Protein AF-A0AAQ4DMV2-F1 (afdb_monomer)

pLDDT: mean 79.05, std 12.15, range [42.16, 93.12]

Organism: Amblyomma americanum (NCBI:txid6943)

Mean predicted aligned error: 11.49 Å

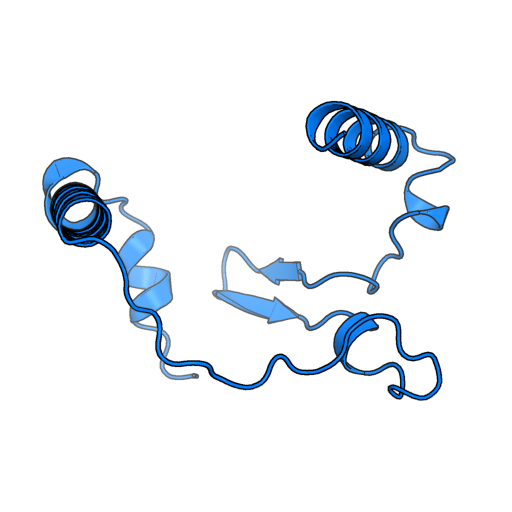Foldseek 3Di:
DVVVVVVVVVVQCVDPVNNCVVDPPQQQWDADLVQRDIDHGCVVVPPCPPVPDDPDDDDDDPDDVVNVVVVVVVVVCCVPVVDDPCPVVNVPRPPD

Sequence (96 aa):
MVLTTVVLHNYLRRRRGTRQLYTPPESLDVEDILTGDIRRGTWRHSDCQAGAVQPLKKRGSNCSQEARRIREDFKDYFYKEGQLSWQWRLVSYPGS

Structure (mmCIF, N/CA/C/O backbone):
data_AF-A0AAQ4DMV2-F1
#
_entry.id   AF-A0AAQ4DMV2-F1
#
loop_
_atom_site.group_PDB
_atom_site.id
_atom_site.type_symbol
_atom_site.label_atom_id
_atom_site.label_alt_id
_atom_site.label_comp_id
_atom_site.label_asym_id
_atom_site.label_entity_id
_atom_site.label_seq_id
_atom_site.pdbx_PDB_ins_code
_atom_site.Cartn_x
_atom_site.Cartn_y
_atom_site.Cartn_z
_atom_site.occupancy
_atom_site.B_iso_or_equiv
_atom_site.auth_seq_id
_atom_site.auth_comp_id
_atom_site.auth_asym_id
_atom_site.auth_atom_id
_atom_site.pdbx_PDB_model_num
ATOM 1 N N . MET A 1 1 ? 14.881 11.249 2.201 1.00 59.03 1 MET A N 1
ATOM 2 C CA . MET A 1 1 ? 15.216 10.237 1.172 1.00 59.03 1 MET A CA 1
ATOM 3 C C . MET A 1 1 ? 14.041 9.355 0.733 1.00 59.03 1 MET A C 1
ATOM 5 O O . MET A 1 1 ? 14.099 8.843 -0.371 1.00 59.03 1 MET A O 1
ATOM 9 N N . VAL A 1 2 ? 12.956 9.211 1.511 1.00 82.88 2 VAL A N 1
ATOM 10 C CA . VAL A 1 2 ? 11.803 8.359 1.131 1.00 82.88 2 VAL A CA 1
ATOM 11 C C . VAL A 1 2 ? 11.118 8.820 -0.164 1.00 82.88 2 VAL A C 1
ATOM 13 O O . VAL A 1 2 ? 10.911 8.012 -1.062 1.00 82.88 2 VAL A O 1
ATOM 16 N N . LEU A 1 3 ? 10.824 10.119 -0.297 1.00 90.19 3 LEU A N 1
ATOM 17 C CA . LEU A 1 3 ? 10.130 10.657 -1.475 1.00 90.19 3 LEU A CA 1
ATOM 18 C C . LEU A 1 3 ? 10.919 10.436 -2.770 1.00 90.19 3 LEU A C 1
ATOM 20 O O . LEU A 1 3 ? 10.350 10.000 -3.763 1.00 90.19 3 LEU A O 1
ATOM 24 N N . THR A 1 4 ? 12.234 10.663 -2.749 1.00 88.94 4 THR A N 1
ATOM 25 C CA . THR A 1 4 ? 13.112 10.435 -3.905 1.00 88.94 4 THR A CA 1
ATOM 26 C C . THR A 1 4 ? 13.078 8.976 -4.357 1.00 88.94 4 THR A C 1
ATOM 28 O O . THR A 1 4 ? 12.931 8.705 -5.548 1.00 88.94 4 THR A O 1
ATOM 31 N N . THR A 1 5 ? 13.141 8.033 -3.413 1.00 88.38 5 THR A N 1
ATOM 32 C CA . THR A 1 5 ? 13.048 6.597 -3.708 1.00 88.38 5 THR A CA 1
ATOM 33 C C . THR A 1 5 ? 11.686 6.225 -4.292 1.00 88.38 5 THR A C 1
ATOM 35 O O . THR A 1 5 ? 11.627 5.473 -5.263 1.00 88.38 5 THR A O 1
ATOM 38 N N . VAL A 1 6 ? 10.594 6.785 -3.760 1.00 89.19 6 VAL A N 1
ATOM 39 C CA . VAL A 1 6 ? 9.235 6.565 -4.286 1.00 89.19 6 VAL A CA 1
ATOM 40 C C . VAL A 1 6 ? 9.103 7.108 -5.710 1.00 89.19 6 VAL A C 1
ATOM 42 O O . VAL A 1 6 ? 8.588 6.418 -6.590 1.00 89.19 6 VAL A O 1
ATOM 45 N N . VAL A 1 7 ? 9.609 8.316 -5.968 1.00 93.12 7 VAL A N 1
ATOM 46 C CA . VAL A 1 7 ? 9.596 8.925 -7.306 1.00 93.12 7 VAL A CA 1
ATOM 47 C C . VAL A 1 7 ? 10.378 8.067 -8.300 1.00 93.12 7 VAL A C 1
ATOM 49 O O . VAL A 1 7 ? 9.868 7.772 -9.382 1.00 93.12 7 VAL A O 1
ATOM 52 N N . LEU A 1 8 ? 11.576 7.610 -7.929 1.00 92.00 8 LEU A N 1
ATOM 53 C CA . LEU A 1 8 ? 12.399 6.745 -8.774 1.00 92.00 8 LEU A CA 1
ATOM 54 C C . LEU A 1 8 ? 11.712 5.402 -9.062 1.00 92.00 8 LEU A C 1
ATOM 56 O O . LEU A 1 8 ? 11.659 4.973 -10.214 1.00 92.00 8 LEU A O 1
ATOM 60 N N . HIS A 1 9 ? 11.138 4.765 -8.041 1.00 89.25 9 HIS A N 1
ATOM 61 C CA . HIS A 1 9 ? 10.385 3.518 -8.185 1.00 89.25 9 HIS A CA 1
ATOM 62 C C . HIS A 1 9 ? 9.224 3.673 -9.178 1.00 89.25 9 HIS A C 1
ATOM 64 O O . HIS A 1 9 ? 9.073 2.877 -10.110 1.00 89.25 9 HIS A O 1
ATOM 70 N N . ASN A 1 10 ? 8.437 4.740 -9.023 1.00 91.06 10 ASN A N 1
ATOM 71 C C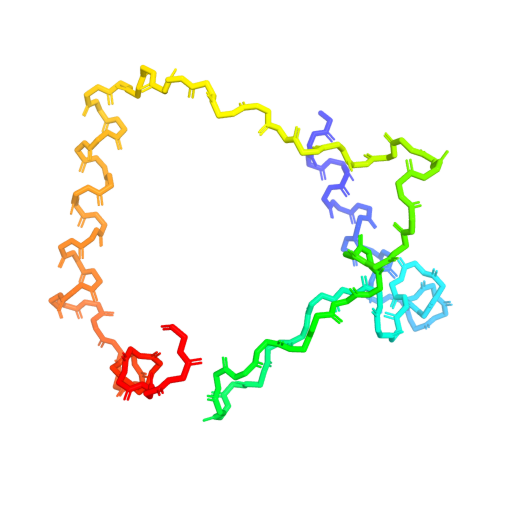A . ASN A 1 10 ? 7.310 5.041 -9.903 1.00 91.06 10 ASN A CA 1
ATOM 72 C C . ASN A 1 10 ? 7.771 5.301 -11.342 1.00 91.06 10 ASN A C 1
ATOM 74 O O . ASN A 1 10 ? 7.156 4.816 -12.295 1.00 91.06 10 ASN A O 1
ATOM 78 N N . TYR A 1 11 ? 8.875 6.031 -11.507 1.00 92.44 11 TYR A N 1
ATOM 79 C CA . TYR A 1 11 ? 9.473 6.300 -12.810 1.00 92.44 11 TYR A CA 1
ATOM 80 C C . TYR A 1 11 ? 9.901 5.010 -13.526 1.00 92.44 11 TYR A C 1
ATOM 82 O O . TYR A 1 11 ? 9.518 4.789 -14.680 1.00 92.44 11 TYR A O 1
ATOM 90 N N . LEU A 1 12 ? 10.627 4.126 -12.832 1.00 91.62 12 LEU A N 1
ATOM 91 C CA . LEU A 1 12 ? 11.130 2.863 -13.385 1.00 91.62 12 LEU A CA 1
ATOM 92 C C . LEU A 1 12 ? 10.003 1.898 -13.767 1.00 91.62 12 LE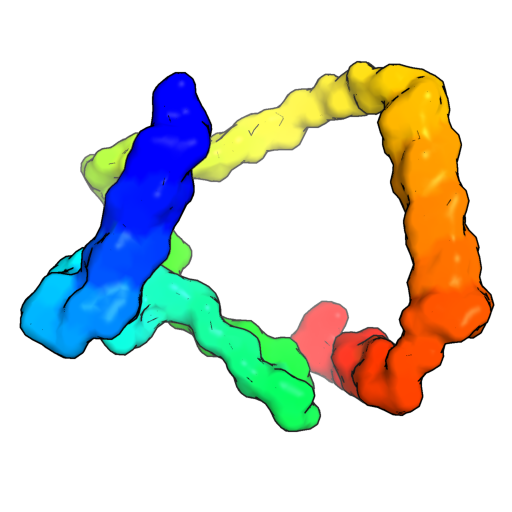U A C 1
ATOM 94 O O . LEU A 1 12 ? 10.105 1.218 -14.791 1.00 91.62 12 LEU A O 1
ATOM 98 N N . ARG A 1 13 ? 8.905 1.877 -13.003 1.00 88.75 13 ARG A N 1
ATOM 99 C CA . ARG A 1 13 ? 7.729 1.042 -13.300 1.00 88.75 13 ARG A CA 1
ATOM 100 C C . ARG A 1 13 ? 6.859 1.576 -14.436 1.00 88.75 13 ARG A C 1
ATOM 102 O O . ARG A 1 13 ? 6.179 0.788 -15.091 1.00 88.75 13 ARG A O 1
ATOM 109 N N . ARG A 1 14 ? 6.859 2.887 -14.694 1.00 89.44 14 ARG A N 1
ATOM 110 C CA . ARG A 1 14 ? 6.017 3.504 -15.737 1.00 89.44 14 ARG A CA 1
ATOM 111 C C . ARG A 1 14 ? 6.589 3.339 -17.148 1.00 89.44 14 ARG A C 1
ATOM 113 O O . ARG A 1 14 ? 5.836 3.271 -18.119 1.00 89.44 14 ARG A O 1
ATOM 120 N N . ARG A 1 15 ? 7.913 3.293 -17.286 1.00 89.12 15 ARG A N 1
ATOM 121 C CA . ARG A 1 15 ? 8.609 3.217 -18.580 1.00 89.12 15 ARG A CA 1
ATOM 122 C C . ARG A 1 15 ? 8.611 1.782 -19.121 1.00 89.12 15 ARG A C 1
ATOM 124 O O . ARG A 1 15 ? 9.127 0.882 -18.472 1.00 89.12 15 ARG A O 1
ATOM 131 N N . ARG A 1 16 ? 8.098 1.565 -20.343 1.00 78.69 16 ARG A N 1
ATOM 132 C CA . ARG A 1 16 ? 7.996 0.222 -20.963 1.00 78.69 16 ARG A CA 1
ATOM 133 C C . ARG A 1 16 ? 9.333 -0.533 -21.022 1.00 78.69 16 ARG A C 1
ATOM 135 O O . ARG A 1 16 ? 9.347 -1.722 -20.737 1.00 78.69 16 ARG A O 1
ATOM 142 N N . GLY A 1 17 ? 10.433 0.162 -21.331 1.00 82.12 17 GLY A N 1
ATOM 143 C CA . GLY A 1 17 ? 11.765 -0.448 -21.444 1.00 82.12 17 GLY A CA 1
ATOM 144 C C . GLY A 1 17 ? 12.404 -0.841 -20.108 1.00 82.12 17 GLY A C 1
ATOM 145 O O . GLY A 1 17 ? 13.087 -1.852 -20.036 1.00 82.12 17 GLY A O 1
ATOM 146 N N . THR A 1 18 ? 12.159 -0.087 -19.031 1.00 84.75 18 THR A N 1
ATOM 147 C CA . THR A 1 18 ? 12.744 -0.385 -17.709 1.00 84.75 18 THR A CA 1
ATOM 148 C C . THR A 1 18 ? 11.818 -1.201 -16.822 1.00 84.75 18 THR A C 1
ATOM 150 O O . THR A 1 18 ? 12.292 -1.830 -15.886 1.00 84.75 18 THR A O 1
ATOM 153 N N . ARG A 1 19 ? 10.509 -1.215 -17.096 1.00 85.81 19 ARG A N 1
ATOM 154 C CA . ARG A 1 19 ? 9.517 -1.906 -16.264 1.00 85.81 19 ARG A CA 1
ATOM 155 C C . ARG A 1 19 ? 9.806 -3.397 -16.152 1.00 85.81 19 ARG A C 1
ATOM 157 O O . ARG A 1 19 ? 9.792 -3.911 -15.045 1.00 85.81 19 ARG A O 1
ATOM 164 N N . GLN A 1 20 ? 10.060 -4.068 -17.275 1.00 85.62 20 GLN A N 1
ATOM 165 C CA . GLN A 1 20 ? 10.319 -5.512 -17.276 1.00 85.62 20 GLN A CA 1
ATOM 166 C C . GLN A 1 20 ? 11.653 -5.854 -16.603 1.00 85.62 20 GLN A C 1
ATOM 168 O O . GLN A 1 20 ? 11.765 -6.904 -15.991 1.00 85.62 20 GLN A O 1
ATOM 173 N N . LEU A 1 21 ? 12.639 -4.953 -16.669 1.00 86.69 21 LEU A N 1
ATOM 174 C CA . LEU A 1 21 ? 13.939 -5.142 -16.027 1.00 86.69 21 LEU A CA 1
ATOM 175 C C . LEU A 1 21 ? 13.888 -4.875 -14.515 1.00 86.69 21 LEU A C 1
ATOM 177 O O . LEU A 1 21 ? 14.466 -5.615 -13.731 1.00 86.69 21 LEU A O 1
ATOM 181 N N . TYR A 1 22 ? 13.202 -3.807 -14.107 1.00 88.88 22 TYR A N 1
ATOM 182 C CA . TYR A 1 22 ? 13.108 -3.377 -12.712 1.00 88.88 22 TYR A CA 1
ATOM 183 C C . TYR A 1 22 ? 12.067 -4.172 -11.916 1.00 88.88 22 TYR A C 1
ATOM 185 O O . TYR A 1 22 ? 12.203 -4.360 -10.710 1.00 88.88 22 TYR A O 1
ATOM 193 N N . THR A 1 23 ? 10.994 -4.611 -12.572 1.00 86.44 23 THR A N 1
ATOM 194 C CA . THR A 1 23 ? 9.945 -5.432 -11.965 1.00 86.44 23 THR A CA 1
ATOM 195 C C . THR A 1 23 ? 9.517 -6.546 -12.920 1.00 86.44 23 THR A C 1
ATOM 197 O O . THR A 1 23 ? 8.482 -6.423 -13.588 1.00 86.44 23 THR A O 1
ATOM 200 N N . PRO A 1 24 ? 10.312 -7.630 -12.963 1.00 85.38 24 PRO A N 1
ATOM 201 C CA . PRO A 1 24 ? 9.920 -8.975 -13.303 1.00 85.38 24 PRO A CA 1
ATOM 202 C C . PRO A 1 24 ? 8.425 -9.254 -13.434 1.00 85.38 24 PRO A C 1
ATOM 204 O O . PRO A 1 24 ? 7.767 -9.147 -12.393 1.00 85.38 24 PRO A O 1
ATOM 207 N N . PRO A 1 25 ? 7.838 -9.705 -14.557 1.00 77.88 25 PRO A N 1
ATOM 208 C CA . PRO A 1 25 ? 6.698 -10.607 -14.416 1.00 77.88 25 PRO A CA 1
ATOM 209 C C . PRO A 1 25 ? 7.128 -11.717 -13.443 1.00 77.88 25 PRO A C 1
ATOM 211 O O . PRO A 1 25 ? 8.248 -12.208 -13.553 1.00 77.88 25 PRO A O 1
ATOM 214 N N . GLU A 1 26 ? 6.305 -12.035 -12.447 1.00 83.88 26 GLU A N 1
ATOM 215 C CA . GLU A 1 26 ? 6.622 -12.958 -11.338 1.00 83.88 26 GLU A CA 1
ATOM 216 C C . GLU A 1 26 ? 7.496 -12.416 -10.199 1.00 83.88 26 GLU A C 1
ATOM 218 O O . GLU A 1 26 ? 7.582 -13.080 -9.173 1.00 83.88 26 GLU A O 1
ATOM 223 N N . SER A 1 27 ? 8.131 -11.238 -10.289 1.00 83.56 27 SER A N 1
ATOM 224 C CA . SER A 1 27 ? 9.017 -10.797 -9.192 1.00 83.56 27 SER A CA 1
ATOM 225 C C . SER A 1 27 ? 8.274 -10.343 -7.939 1.00 83.56 27 SER A C 1
ATOM 227 O O . SER A 1 27 ? 8.839 -10.386 -6.851 1.00 83.56 27 SER A O 1
ATOM 229 N N . LEU A 1 28 ? 7.035 -9.874 -8.087 1.00 86.44 28 LEU A N 1
ATOM 230 C CA . LEU A 1 28 ? 6.185 -9.372 -7.005 1.00 86.44 28 LEU A CA 1
ATOM 231 C C . LEU A 1 28 ? 4.942 -10.245 -6.844 1.00 86.44 28 LEU A C 1
ATOM 233 O O . LEU A 1 28 ? 4.559 -10.962 -7.767 1.00 86.44 28 LEU A O 1
ATOM 237 N N . ASP A 1 29 ? 4.305 -10.135 -5.680 1.00 87.00 29 ASP A N 1
ATOM 238 C CA . ASP A 1 29 ? 3.002 -10.748 -5.446 1.00 87.00 29 ASP A CA 1
ATOM 239 C C . ASP A 1 29 ? 1.953 -10.098 -6.365 1.00 87.00 29 ASP A C 1
ATOM 241 O O . ASP A 1 29 ? 1.931 -8.874 -6.538 1.00 87.00 29 ASP A O 1
ATOM 245 N N . VAL A 1 30 ? 1.099 -10.924 -6.968 1.00 86.56 30 VAL A N 1
ATOM 246 C CA . VAL A 1 30 ? -0.024 -10.485 -7.804 1.00 86.56 30 VAL A CA 1
ATOM 247 C C . VAL A 1 30 ? -1.299 -11.067 -7.218 1.00 86.56 30 VAL A C 1
ATOM 249 O O . VAL A 1 30 ? -1.405 -12.278 -7.059 1.00 86.56 30 VAL A O 1
ATOM 252 N N . GLU A 1 31 ? -2.245 -10.196 -6.896 1.00 84.88 31 GLU A N 1
ATOM 253 C CA . GLU A 1 31 ? -3.563 -10.569 -6.393 1.00 84.88 31 GLU A CA 1
ATOM 254 C C . GLU A 1 31 ? -4.548 -10.687 -7.558 1.00 84.88 31 GLU A C 1
ATOM 256 O O . GLU A 1 31 ? -4.643 -9.783 -8.397 1.00 84.88 31 GLU A O 1
ATOM 261 N N . ASP A 1 32 ? -5.273 -11.799 -7.609 1.00 82.12 32 ASP A N 1
ATOM 262 C CA . ASP A 1 32 ? -6.462 -11.920 -8.440 1.00 82.12 32 ASP A CA 1
ATOM 263 C C . ASP A 1 32 ? -7.634 -11.229 -7.729 1.00 82.12 32 ASP A C 1
ATOM 265 O O . ASP A 1 32 ? -8.103 -11.666 -6.684 1.00 82.12 32 ASP A O 1
ATOM 269 N N . ILE A 1 33 ? -8.116 -10.128 -8.305 1.00 77.44 33 ILE A N 1
ATOM 270 C CA . ILE A 1 33 ? -9.174 -9.291 -7.717 1.00 77.44 33 ILE A CA 1
ATOM 271 C C . ILE A 1 33 ? -10.525 -10.034 -7.670 1.00 77.44 33 ILE A C 1
ATOM 273 O O . ILE A 1 33 ? -11.419 -9.662 -6.908 1.00 77.44 33 ILE A O 1
ATOM 277 N N . LEU A 1 34 ? -10.710 -11.064 -8.501 1.00 77.50 34 LEU A N 1
ATOM 278 C CA . LEU A 1 34 ? -11.956 -11.821 -8.585 1.00 77.50 34 LEU A CA 1
ATOM 279 C C . LEU A 1 34 ? -11.973 -13.002 -7.617 1.00 77.50 34 LEU A C 1
ATOM 281 O O . LEU A 1 34 ? -13.012 -13.241 -6.998 1.00 77.50 34 LEU A O 1
ATOM 285 N N . THR A 1 35 ? -10.856 -13.723 -7.491 1.00 75.75 35 THR A N 1
ATOM 286 C CA . THR A 1 35 ? -10.762 -14.902 -6.610 1.00 75.75 35 THR A CA 1
ATOM 287 C C . THR A 1 35 ? -10.205 -14.581 -5.225 1.00 75.75 35 THR A C 1
ATOM 289 O O . THR A 1 35 ? -10.446 -15.333 -4.288 1.00 75.75 35 THR A O 1
ATOM 292 N N . GLY A 1 36 ? -9.502 -13.456 -5.071 1.00 74.25 36 GLY A N 1
ATOM 293 C CA . GLY A 1 36 ? -8.752 -13.116 -3.860 1.00 74.25 36 GLY A CA 1
ATOM 294 C C . GLY A 1 36 ? -7.449 -13.907 -3.711 1.00 74.25 36 GLY A C 1
ATOM 295 O O . GLY A 1 36 ? -6.757 -13.765 -2.702 1.00 74.25 36 GLY A O 1
ATOM 296 N N . ASP A 1 37 ? -7.089 -14.738 -4.696 1.00 82.06 37 ASP A N 1
ATOM 297 C CA . ASP A 1 37 ? -5.886 -15.556 -4.620 1.00 82.06 37 ASP A CA 1
ATOM 298 C C . ASP A 1 37 ? -4.633 -14.706 -4.834 1.00 82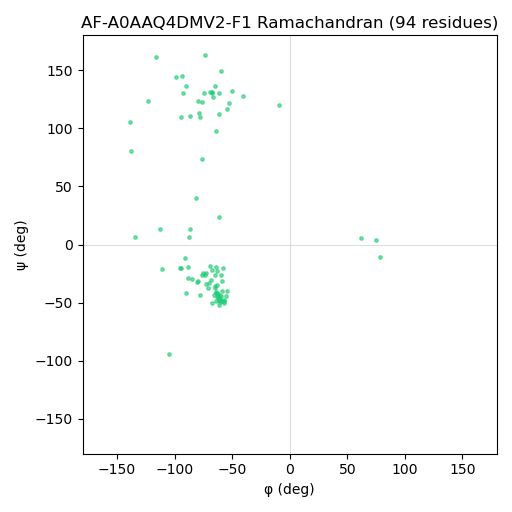.06 37 ASP A C 1
ATOM 300 O O . ASP A 1 37 ? -4.495 -13.961 -5.810 1.00 82.06 37 ASP A O 1
ATOM 304 N N . ILE A 1 38 ? -3.668 -14.864 -3.929 1.00 84.31 38 ILE A N 1
ATOM 305 C CA . ILE A 1 38 ? -2.369 -14.204 -4.033 1.00 84.31 38 ILE A CA 1
ATOM 306 C C . ILE A 1 38 ? -1.384 -15.150 -4.706 1.00 84.31 38 ILE A C 1
ATOM 308 O O . ILE A 1 38 ? -0.880 -16.107 -4.105 1.00 84.31 38 ILE A O 1
ATOM 312 N N . ARG A 1 39 ? -1.014 -14.822 -5.940 1.00 86.56 39 ARG A N 1
ATOM 313 C CA . ARG A 1 39 ? 0.103 -15.463 -6.621 1.00 86.56 39 ARG A CA 1
ATOM 314 C C . ARG A 1 39 ? 1.414 -14.892 -6.093 1.00 86.56 39 ARG A C 1
ATOM 316 O O . ARG A 1 39 ? 1.753 -13.733 -6.333 1.00 86.56 39 ARG A O 1
ATOM 323 N N . ARG A 1 40 ? 2.142 -15.720 -5.346 1.00 85.25 40 ARG A N 1
ATOM 324 C CA . ARG A 1 40 ? 3.394 -15.354 -4.673 1.00 85.25 40 ARG A CA 1
ATOM 325 C C . ARG A 1 40 ? 4.507 -15.064 -5.676 1.00 85.25 40 ARG A C 1
ATOM 327 O O . ARG A 1 40 ? 4.790 -15.893 -6.536 1.00 85.25 40 ARG A O 1
ATOM 334 N N . GLY A 1 41 ? 5.180 -13.932 -5.504 1.00 85.50 41 GLY A N 1
ATOM 335 C CA . GLY A 1 41 ? 6.328 -13.565 -6.322 1.00 85.50 41 GLY A CA 1
ATOM 336 C C . GLY A 1 41 ? 7.591 -14.365 -5.987 1.00 85.50 41 GLY A C 1
ATOM 337 O O . GLY A 1 41 ? 7.735 -14.961 -4.911 1.00 85.50 41 GLY A O 1
ATOM 338 N N . THR A 1 42 ? 8.557 -14.343 -6.902 1.00 84.12 42 THR A N 1
ATOM 339 C CA . THR A 1 42 ? 9.852 -15.022 -6.758 1.00 84.12 42 THR A CA 1
ATOM 340 C C . THR A 1 42 ? 10.681 -14.472 -5.604 1.00 84.12 42 THR A C 1
ATOM 342 O O . THR A 1 42 ? 11.460 -15.227 -5.031 1.00 84.12 42 THR A O 1
ATOM 345 N N . TRP A 1 43 ? 10.447 -13.228 -5.166 1.00 80.50 43 TRP A N 1
ATOM 346 C CA . TRP A 1 43 ? 11.107 -12.635 -3.993 1.00 80.50 43 TRP A CA 1
ATOM 347 C C . TRP A 1 43 ? 10.894 -13.425 -2.688 1.00 80.50 43 TRP A C 1
ATOM 349 O O . TRP A 1 43 ? 11.665 -13.266 -1.744 1.00 80.50 43 TRP A O 1
ATOM 359 N N . ARG A 1 44 ? 9.856 -14.274 -2.624 1.00 76.25 44 ARG A N 1
ATOM 360 C CA . ARG A 1 44 ? 9.575 -15.169 -1.487 1.00 76.25 44 ARG A CA 1
ATOM 361 C C . ARG A 1 44 ? 10.271 -16.527 -1.580 1.00 76.25 44 ARG A C 1
ATOM 363 O O . ARG A 1 44 ? 10.345 -17.221 -0.572 1.00 76.25 44 ARG A O 1
ATOM 370 N N . HIS A 1 45 ? 10.702 -16.914 -2.778 1.00 71.31 45 HIS A N 1
ATOM 371 C CA . HIS A 1 45 ? 11.232 -18.244 -3.093 1.00 71.31 45 HIS A CA 1
ATOM 372 C C . HIS A 1 45 ? 12.726 -18.226 -3.405 1.00 71.31 45 HIS A C 1
ATOM 374 O O . HIS A 1 45 ? 13.369 -19.265 -3.320 1.00 71.31 45 HIS A O 1
ATOM 380 N N . SER A 1 46 ? 13.284 -17.072 -3.782 1.00 60.16 46 SER A N 1
ATOM 381 C CA . SER A 1 46 ? 14.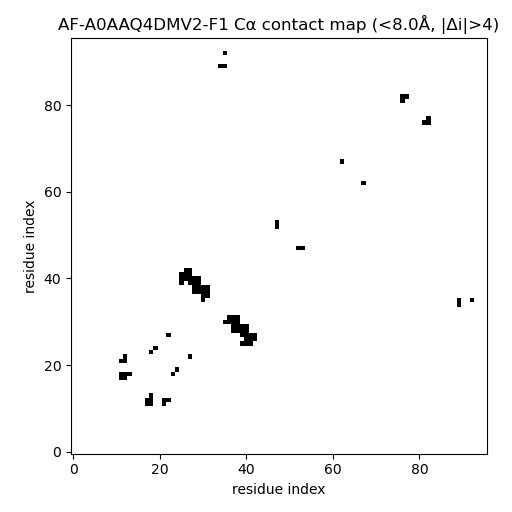723 -16.915 -3.939 1.00 60.16 46 SER A CA 1
ATOM 382 C C . SER A 1 46 ? 15.380 -17.176 -2.593 1.00 60.16 46 SER A C 1
ATOM 384 O O . SER A 1 46 ? 15.180 -16.397 -1.657 1.00 60.16 46 SER A O 1
ATOM 386 N N . ASP A 1 47 ? 16.128 -18.278 -2.517 1.00 55.25 47 ASP A N 1
ATOM 387 C CA . ASP A 1 47 ? 16.928 -18.648 -1.363 1.00 55.25 47 ASP A CA 1
ATOM 388 C C . ASP A 1 47 ? 17.609 -17.405 -0.798 1.00 55.25 47 ASP A C 1
ATOM 390 O O . ASP A 1 47 ? 18.286 -16.654 -1.507 1.00 55.25 47 ASP A O 1
ATOM 394 N N . CYS A 1 48 ? 17.425 -17.196 0.501 1.00 51.12 48 CYS A N 1
ATOM 395 C CA . CYS A 1 48 ? 17.974 -16.103 1.297 1.00 51.12 48 CYS A CA 1
ATOM 396 C C . CYS A 1 48 ? 19.520 -16.077 1.339 1.00 51.12 48 CYS A C 1
ATOM 398 O O . CYS A 1 48 ? 20.097 -15.520 2.270 1.00 51.12 48 CYS A O 1
ATOM 400 N N . GLN A 1 49 ? 20.207 -16.660 0.355 1.00 51.97 49 GLN A N 1
ATOM 401 C CA . GLN A 1 49 ? 21.659 -16.693 0.210 1.00 51.97 49 GLN A CA 1
ATOM 402 C C . GLN A 1 49 ? 22.258 -15.289 0.004 1.00 51.97 49 GLN A C 1
ATOM 404 O O . GLN A 1 49 ? 23.437 -15.092 0.268 1.00 51.97 49 GLN A O 1
ATOM 409 N N . ALA A 1 50 ? 21.453 -14.296 -0.404 1.00 54.53 50 ALA A N 1
ATOM 410 C CA . ALA A 1 50 ? 21.915 -12.928 -0.675 1.00 54.53 50 ALA A CA 1
ATOM 411 C C . ALA A 1 50 ? 21.404 -11.843 0.302 1.00 54.53 50 ALA A C 1
ATOM 413 O O . ALA A 1 50 ? 21.533 -10.658 0.011 1.00 54.53 50 ALA A O 1
ATOM 414 N N . GLY A 1 51 ? 20.821 -12.200 1.456 1.00 53.56 51 GLY A N 1
ATOM 415 C CA . GLY A 1 51 ? 20.644 -11.277 2.595 1.00 53.56 51 GLY A CA 1
ATOM 416 C C . GLY A 1 51 ? 19.784 -10.011 2.399 1.00 53.56 51 GLY A C 1
ATOM 417 O O . GLY A 1 51 ? 19.713 -9.202 3.320 1.00 53.56 51 GLY A O 1
ATOM 418 N N . ALA A 1 52 ? 19.120 -9.820 1.254 1.00 62.62 52 ALA A N 1
ATOM 419 C CA . ALA A 1 52 ? 18.423 -8.567 0.941 1.00 62.62 52 ALA A CA 1
ATOM 420 C C . ALA A 1 52 ? 17.164 -8.321 1.794 1.00 62.62 52 ALA A C 1
ATOM 422 O O . ALA A 1 52 ? 16.850 -7.175 2.114 1.00 62.62 52 ALA A O 1
ATOM 423 N N . VAL A 1 53 ? 16.444 -9.381 2.181 1.00 65.19 53 VAL A N 1
ATOM 424 C CA . VAL A 1 53 ? 15.254 -9.296 3.039 1.00 65.19 53 VAL A CA 1
ATOM 425 C C .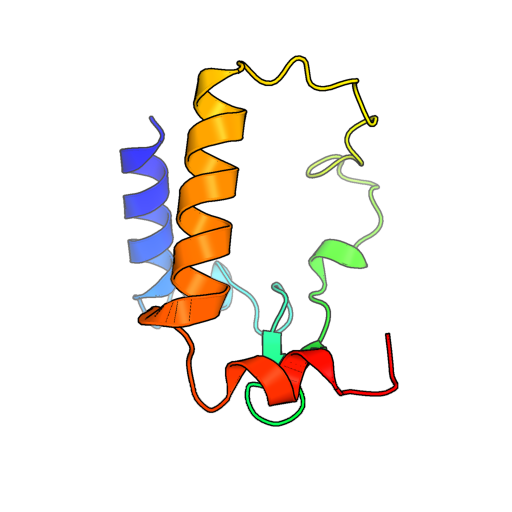 VAL A 1 53 ? 15.301 -10.437 4.048 1.00 65.19 53 VAL A C 1
ATOM 427 O O . VAL A 1 53 ? 15.083 -11.595 3.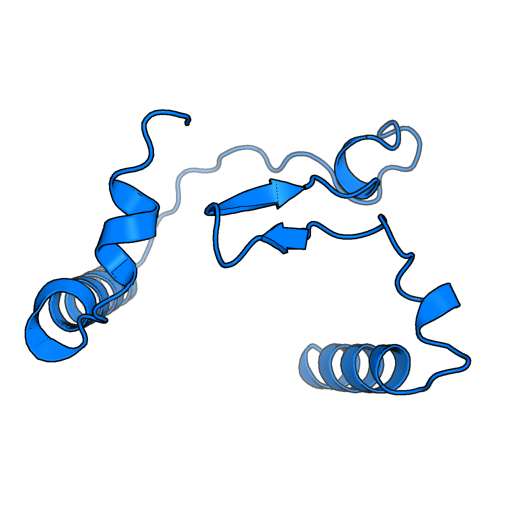707 1.00 65.19 53 VAL A O 1
ATOM 430 N N . GLN A 1 54 ? 15.619 -10.116 5.300 1.00 70.56 54 GLN A N 1
ATOM 431 C CA . GLN A 1 54 ? 15.614 -11.093 6.386 1.00 70.56 54 GLN A CA 1
ATOM 432 C C . GLN A 1 54 ? 14.267 -11.075 7.116 1.00 70.56 54 GLN A C 1
ATOM 434 O O . GLN A 1 54 ? 13.686 -9.997 7.289 1.00 70.56 54 GLN A O 1
ATOM 439 N N . PRO A 1 55 ? 13.772 -12.231 7.598 1.00 71.19 55 PRO A N 1
ATOM 440 C CA . PRO A 1 55 ? 12.619 -12.267 8.483 1.00 71.19 55 PRO A CA 1
ATOM 441 C C . PRO A 1 55 ? 12.862 -11.368 9.698 1.00 71.19 55 PRO A C 1
ATOM 443 O O . PRO A 1 55 ? 13.769 -11.602 10.501 1.00 71.19 55 PRO A O 1
ATOM 446 N N . LEU A 1 56 ? 12.052 -10.319 9.838 1.00 72.25 56 LEU A N 1
ATOM 447 C CA . LEU A 1 56 ? 12.126 -9.450 11.004 1.00 72.25 56 LEU A CA 1
ATOM 448 C C . LEU A 1 56 ? 11.684 -10.242 12.236 1.00 72.25 56 LEU A C 1
ATOM 450 O O . LEU A 1 56 ? 10.591 -10.811 12.268 1.00 72.25 56 LEU A O 1
ATOM 454 N N . LYS A 1 57 ? 12.519 -10.254 13.279 1.00 78.19 57 LYS A N 1
ATOM 455 C CA . LYS A 1 57 ? 12.115 -10.805 14.575 1.00 78.19 57 LYS A CA 1
ATOM 456 C C . LYS A 1 57 ? 10.927 -10.001 15.094 1.00 78.19 57 LYS A C 1
ATOM 458 O O . LYS A 1 57 ? 10.974 -8.771 15.143 1.00 78.19 57 LYS A O 1
ATOM 463 N N . LYS A 1 58 ? 9.872 -10.704 15.504 1.00 71.62 58 LYS A N 1
ATOM 464 C CA . LYS A 1 58 ? 8.668 -10.104 16.082 1.00 71.62 58 LYS A CA 1
ATOM 465 C C . LYS A 1 58 ? 9.055 -9.412 17.394 1.00 71.62 58 LYS A C 1
ATOM 467 O O . LYS A 1 58 ? 9.211 -10.060 18.423 1.00 71.62 58 LYS A O 1
ATOM 472 N N . ARG A 1 59 ? 9.278 -8.099 17.350 1.00 71.50 59 ARG A N 1
ATOM 473 C CA . ARG A 1 59 ? 9.517 -7.279 18.542 1.00 71.50 59 ARG A CA 1
ATOM 474 C C . ARG A 1 59 ? 8.169 -6.775 19.047 1.00 71.50 59 ARG A C 1
ATOM 476 O O . ARG A 1 59 ? 7.339 -6.357 18.241 1.00 71.50 59 ARG A O 1
ATOM 483 N N . GLY A 1 60 ? 7.948 -6.819 20.361 1.00 65.25 60 GLY A N 1
ATOM 484 C CA . GLY A 1 60 ? 6.776 -6.196 20.975 1.00 65.25 60 GLY A CA 1
ATOM 485 C C . GLY A 1 60 ? 6.687 -4.733 20.540 1.00 65.25 60 GLY A C 1
ATOM 486 O O . GLY A 1 60 ? 7.647 -3.977 20.698 1.00 65.25 60 GLY A O 1
ATOM 487 N N . SER A 1 61 ? 5.574 -4.358 19.915 1.00 64.81 61 SER A N 1
ATOM 488 C CA . SER A 1 61 ? 5.334 -2.985 19.486 1.00 64.81 61 SER A CA 1
ATOM 489 C C . SER A 1 61 ? 4.711 -2.222 20.649 1.00 64.81 61 SER A C 1
ATOM 491 O O . SER A 1 61 ? 3.554 -2.457 20.990 1.00 64.81 61 SER A O 1
ATOM 493 N N . ASN A 1 62 ? 5.459 -1.289 21.240 1.00 66.00 62 ASN A N 1
ATOM 494 C CA . ASN A 1 62 ? 4.882 -0.255 22.099 1.00 66.00 62 ASN A CA 1
ATOM 495 C C . ASN A 1 62 ? 4.223 0.789 21.196 1.00 66.00 62 ASN A C 1
ATOM 497 O O . ASN A 1 62 ? 4.772 1.859 20.940 1.00 66.00 62 ASN A O 1
ATOM 501 N N . CYS A 1 63 ? 3.079 0.431 20.622 1.00 69.25 63 CYS A N 1
ATOM 502 C CA . CYS A 1 63 ? 2.299 1.365 19.836 1.00 69.25 63 CYS A CA 1
ATOM 503 C C . CYS A 1 63 ? 1.735 2.448 20.765 1.00 69.25 63 CYS A C 1
ATOM 505 O O . CYS A 1 63 ? 1.184 2.123 21.817 1.00 69.25 63 CYS A O 1
ATOM 507 N N . SER A 1 64 ? 1.888 3.724 20.398 1.00 84.50 64 SER A N 1
ATOM 508 C CA . SER A 1 64 ? 1.309 4.819 21.177 1.00 84.50 64 SER A CA 1
ATOM 509 C C . SER A 1 64 ? -0.212 4.666 21.260 1.00 84.50 64 SER A C 1
ATOM 511 O O . SER A 1 64 ? -0.851 4.155 20.336 1.00 84.50 64 SER A O 1
ATOM 513 N N . GLN A 1 65 ? -0.805 5.133 22.360 1.00 85.00 65 GLN A N 1
ATOM 514 C CA . GLN A 1 65 ? -2.263 5.109 22.516 1.00 85.00 65 GLN A CA 1
ATOM 515 C C . GLN A 1 65 ? -2.968 5.891 21.402 1.00 85.00 65 GLN A C 1
ATOM 517 O O . GLN A 1 65 ? -4.038 5.494 20.959 1.00 85.00 65 GLN A O 1
ATOM 522 N N . GLU A 1 66 ? -2.326 6.939 20.888 1.00 87.56 66 GLU A N 1
ATOM 523 C CA . GLU A 1 66 ? -2.823 7.705 19.748 1.00 87.56 66 GLU A CA 1
ATOM 524 C C . GLU A 1 66 ? -2.891 6.865 18.468 1.00 87.56 66 GLU A C 1
ATOM 526 O O . GLU A 1 66 ? -3.931 6.776 17.826 1.00 87.56 66 GLU A O 1
ATOM 531 N N . ALA A 1 67 ? -1.818 6.144 18.133 1.00 86.38 67 ALA A N 1
ATOM 532 C CA . ALA A 1 67 ? -1.820 5.260 16.971 1.00 86.38 67 ALA A CA 1
ATOM 533 C C . ALA A 1 67 ? -2.810 4.092 17.128 1.00 86.38 67 ALA A C 1
ATOM 535 O O . ALA A 1 67 ? -3.306 3.564 16.132 1.00 86.38 67 ALA A O 1
ATOM 536 N N . ARG A 1 68 ? -3.124 3.683 18.364 1.00 88.19 68 ARG A N 1
ATOM 537 C CA . ARG A 1 68 ? -4.208 2.734 18.625 1.00 88.19 68 ARG A CA 1
ATOM 538 C C . ARG A 1 68 ? -5.577 3.340 18.317 1.00 88.19 68 ARG A C 1
ATOM 540 O O . ARG A 1 68 ? -6.315 2.706 17.572 1.00 88.19 68 ARG A O 1
ATOM 5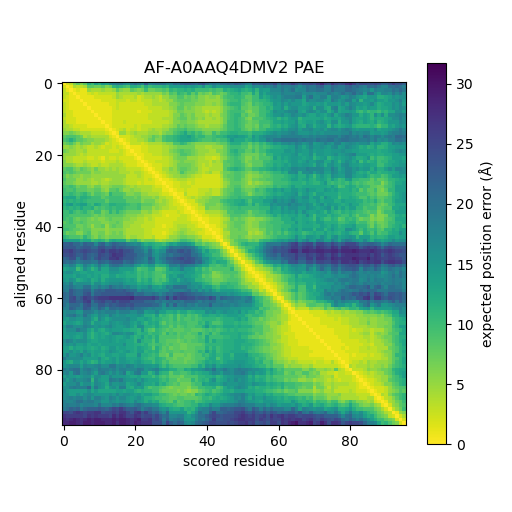47 N N . ARG A 1 69 ? -5.873 4.537 18.830 1.00 92.75 69 ARG A N 1
ATOM 548 C CA . ARG A 1 69 ? -7.140 5.248 18.581 1.00 92.75 69 ARG A CA 1
ATOM 549 C C . ARG A 1 69 ? -7.378 5.467 17.094 1.00 92.75 69 ARG A C 1
ATOM 551 O O . ARG A 1 69 ? -8.384 5.012 16.577 1.00 92.75 69 ARG A O 1
ATOM 558 N N . ILE A 1 70 ? -6.382 5.998 16.386 1.00 92.38 70 ILE A N 1
ATOM 559 C CA . ILE A 1 70 ? -6.462 6.215 14.936 1.00 92.38 70 ILE A CA 1
ATOM 560 C C . ILE A 1 70 ? -6.808 4.911 14.196 1.00 92.38 70 ILE A C 1
ATOM 562 O O . ILE A 1 70 ? -7.658 4.902 13.310 1.00 92.38 70 ILE A O 1
ATOM 566 N N . ARG A 1 71 ? -6.183 3.779 14.557 1.00 90.81 71 ARG A N 1
ATOM 567 C CA . ARG A 1 71 ? -6.520 2.479 13.945 1.00 90.81 71 ARG A CA 1
ATOM 568 C C . ARG A 1 71 ? -7.943 2.022 14.259 1.00 90.81 71 ARG A C 1
ATOM 570 O O . ARG A 1 71 ? -8.554 1.396 13.398 1.00 90.81 71 ARG A O 1
ATOM 577 N N . GLU A 1 72 ? -8.432 2.271 15.470 1.00 92.31 72 GLU A N 1
ATOM 578 C CA . GLU A 1 72 ? -9.807 1.950 15.867 1.00 92.31 72 GLU A CA 1
ATOM 579 C C . GLU A 1 72 ? -10.808 2.804 15.074 1.00 92.31 72 GLU A C 1
ATOM 581 O O . GLU A 1 72 ? -11.733 2.243 14.492 1.00 92.31 72 GLU A O 1
ATOM 586 N N . ASP A 1 73 ? -10.550 4.103 14.913 1.00 92.94 73 ASP A N 1
ATOM 587 C CA . ASP A 1 73 ? -11.400 5.013 14.135 1.00 92.94 73 ASP A CA 1
ATOM 588 C C . ASP A 1 73 ? -11.492 4.592 12.660 1.00 92.94 73 ASP A C 1
ATOM 590 O O . ASP A 1 73 ? -12.584 4.468 12.101 1.00 92.94 73 ASP A O 1
ATOM 594 N N . PHE A 1 74 ? -10.350 4.293 12.027 1.00 92.06 74 PHE A N 1
ATOM 595 C CA . PHE A 1 74 ? -10.339 3.792 10.648 1.00 92.06 74 PHE A CA 1
ATOM 596 C C . PHE A 1 74 ? -11.056 2.448 10.523 1.00 92.06 74 PHE A C 1
ATOM 598 O O . PHE A 1 74 ? -11.818 2.246 9.577 1.00 92.06 74 PHE A O 1
ATOM 605 N N . LYS A 1 75 ? -10.834 1.525 11.468 1.00 89.44 75 LYS A N 1
ATOM 606 C CA . LYS A 1 75 ? -11.514 0.224 11.479 1.00 89.44 75 LYS A CA 1
ATOM 607 C C . LYS A 1 75 ? -13.029 0.415 11.507 1.00 89.44 75 LYS A C 1
ATOM 609 O O . LYS A 1 75 ? -13.726 -0.209 10.710 1.00 89.44 75 LYS A O 1
ATOM 614 N N . ASP A 1 76 ? -13.526 1.261 12.400 1.00 92.06 76 ASP A N 1
ATOM 615 C CA . ASP A 1 76 ? -14.955 1.509 12.558 1.00 92.06 76 ASP A CA 1
ATOM 616 C C . ASP A 1 76 ? -15.567 2.152 11.311 1.00 92.06 76 ASP A C 1
ATOM 618 O O . ASP A 1 76 ? -16.641 1.731 10.874 1.00 92.06 76 ASP A O 1
ATOM 622 N N . TYR A 1 77 ? -14.861 3.101 10.693 1.00 92.62 77 TYR A N 1
ATOM 623 C CA . TYR A 1 77 ? -15.293 3.726 9.445 1.00 92.62 77 TYR A CA 1
ATOM 624 C C . TYR A 1 77 ? -15.416 2.709 8.301 1.00 92.62 77 TYR A C 1
ATOM 626 O O . TYR A 1 77 ? -16.478 2.601 7.688 1.00 92.62 77 TYR A O 1
ATOM 634 N N . PHE A 1 78 ? -14.373 1.910 8.045 1.00 87.81 78 PHE A N 1
ATOM 635 C CA . PHE A 1 78 ? -14.376 0.915 6.961 1.00 87.81 78 PHE A CA 1
ATOM 636 C C . PHE A 1 78 ? -15.323 -0.268 7.211 1.00 87.81 78 PHE A C 1
ATOM 638 O O . PHE A 1 78 ? -15.675 -0.989 6.276 1.00 87.81 78 PHE A O 1
ATOM 645 N N . TYR A 1 79 ? -15.736 -0.498 8.459 1.00 85.19 79 TYR A N 1
ATOM 646 C CA . TYR A 1 79 ? -16.715 -1.532 8.794 1.00 85.19 79 TYR A CA 1
ATOM 647 C C . TYR A 1 79 ? -18.163 -1.048 8.642 1.00 85.19 79 TYR A C 1
ATOM 649 O O . TYR A 1 79 ? -19.044 -1.860 8.361 1.00 85.19 79 TYR A O 1
ATOM 657 N N . LYS A 1 80 ? -18.409 0.253 8.837 1.00 86.50 80 LYS A N 1
ATOM 658 C CA . LYS A 1 80 ? -19.743 0.867 8.816 1.00 86.50 80 LYS A CA 1
ATOM 659 C C . LYS A 1 80 ? -19.956 1.648 7.515 1.00 86.50 80 LYS A C 1
ATOM 661 O O . LYS A 1 80 ? -20.364 1.081 6.509 1.00 86.50 80 LYS A O 1
ATOM 666 N N . GLU A 1 81 ? -19.675 2.946 7.540 1.00 84.50 81 GLU A N 1
ATOM 667 C CA . GLU A 1 81 ? -20.027 3.908 6.489 1.00 84.50 81 GLU A CA 1
ATOM 668 C C . GLU A 1 81 ? -19.211 3.725 5.206 1.00 84.50 81 GLU A C 1
ATOM 670 O O . GLU A 1 81 ? -19.738 3.868 4.106 1.00 84.50 81 GLU A O 1
ATOM 675 N N . GLY A 1 82 ? -17.928 3.389 5.343 1.00 83.69 82 GLY A N 1
ATOM 676 C CA . GLY A 1 82 ? -16.995 3.204 4.232 1.00 83.69 82 GLY A CA 1
ATOM 677 C C . GLY A 1 82 ? -17.007 1.798 3.633 1.00 83.69 82 GLY A C 1
ATOM 678 O O . GLY A 1 82 ? -16.073 1.445 2.913 1.00 83.69 82 GLY A O 1
ATOM 679 N N . GLN A 1 83 ? -18.004 0.976 3.964 1.00 84.50 83 GLN A N 1
ATOM 680 C CA . GLN A 1 83 ? -18.051 -0.415 3.538 1.00 84.50 83 GLN A CA 1
ATOM 681 C C . GLN A 1 83 ? -18.301 -0.541 2.033 1.00 84.50 83 GLN A C 1
ATOM 683 O O . GLN A 1 83 ? -19.245 0.025 1.480 1.00 84.50 83 GLN A O 1
ATOM 688 N N . LEU A 1 84 ? -17.480 -1.357 1.372 1.00 82.38 84 LEU A N 1
ATOM 689 C CA . LEU A 1 84 ? -17.614 -1.636 -0.055 1.00 82.38 84 LEU A CA 1
ATOM 690 C C . LEU A 1 84 ? -18.348 -2.959 -0.292 1.00 82.38 84 LEU A C 1
ATOM 692 O O . LEU A 1 84 ? -18.151 -3.939 0.423 1.00 82.38 84 LEU A O 1
ATOM 696 N N . SER A 1 85 ? -19.159 -3.019 -1.349 1.00 79.94 85 SER A N 1
ATOM 697 C CA . SER A 1 85 ? -19.983 -4.194 -1.682 1.00 79.94 85 SER A CA 1
ATOM 698 C C . SER A 1 85 ? -19.177 -5.478 -1.921 1.00 79.94 85 SER A C 1
ATOM 700 O O . SER A 1 85 ? -19.683 -6.581 -1.724 1.00 79.94 85 SER A O 1
ATOM 702 N N . TRP A 1 86 ? -17.914 -5.350 -2.331 1.00 78.00 86 TRP A N 1
ATOM 703 C CA . TRP A 1 86 ? -16.998 -6.466 -2.565 1.00 78.00 86 TRP A CA 1
ATOM 704 C C . TRP A 1 86 ? -16.164 -6.847 -1.335 1.00 78.00 86 TRP A C 1
ATOM 706 O O . TRP A 1 86 ? -15.550 -7.910 -1.335 1.00 78.00 86 TRP A O 1
ATOM 716 N N . GLN A 1 87 ? -16.154 -6.029 -0.280 1.00 80.00 87 GLN A N 1
ATOM 717 C CA . GLN A 1 87 ? -15.286 -6.207 0.889 1.00 80.00 87 GLN A CA 1
ATOM 718 C C . GLN A 1 87 ? -15.512 -7.558 1.580 1.00 80.00 87 GLN A C 1
ATOM 720 O O . GLN A 1 87 ? -14.559 -8.235 1.953 1.00 80.00 87 GLN A O 1
ATOM 725 N N . TRP A 1 88 ? -16.768 -7.996 1.683 1.00 78.19 88 TRP A N 1
ATOM 726 C CA . TRP A 1 88 ? -17.121 -9.281 2.291 1.00 78.19 88 TRP A CA 1
ATOM 727 C C . TRP A 1 88 ? -16.766 -10.492 1.434 1.00 78.19 88 TRP A C 1
ATOM 729 O O . TRP A 1 88 ? -16.524 -11.570 1.970 1.00 78.19 88 TRP A O 1
ATOM 739 N N . ARG A 1 89 ? -16.666 -10.317 0.113 1.00 72.44 89 ARG A N 1
ATOM 740 C CA . ARG A 1 89 ? -16.304 -11.402 -0.805 1.00 72.44 89 ARG A CA 1
ATOM 741 C C . ARG A 1 89 ? -14.893 -11.925 -0.532 1.00 72.44 89 ARG A C 1
ATOM 743 O O . ARG A 1 89 ? -14.674 -13.123 -0.633 1.00 72.44 89 ARG A O 1
ATOM 750 N N . LEU A 1 90 ? -13.982 -11.036 -0.135 1.00 67.88 90 LEU A N 1
ATOM 751 C CA . LEU A 1 90 ? -12.604 -11.381 0.224 1.00 67.88 90 LEU A CA 1
ATOM 752 C C . LEU A 1 90 ? -12.496 -12.059 1.600 1.00 67.88 90 LEU A C 1
ATOM 754 O O . LEU A 1 90 ? -11.548 -12.793 1.843 1.00 67.88 90 LEU A O 1
ATOM 758 N N . VAL A 1 91 ? -13.456 -11.828 2.504 1.00 66.12 91 VAL A N 1
ATOM 759 C CA . VAL A 1 91 ? -13.447 -12.384 3.872 1.00 66.12 91 VAL A CA 1
ATOM 760 C C . VAL A 1 91 ? -14.116 -13.762 3.936 1.00 66.12 91 VAL A C 1
ATOM 762 O O . VAL A 1 91 ? -13.771 -14.576 4.785 1.00 66.12 91 VAL A O 1
ATOM 765 N N . SER A 1 92 ? -15.076 -14.043 3.051 1.00 59.53 92 SER A N 1
ATOM 766 C CA . SER A 1 92 ? -15.850 -15.294 3.050 1.00 59.53 92 SER A CA 1
ATOM 767 C C . SER A 1 92 ? -15.218 -16.446 2.254 1.00 59.53 92 SER A C 1
ATOM 769 O O . SER A 1 92 ? -15.867 -17.480 2.095 1.00 59.53 92 SER A O 1
ATOM 771 N N . TYR A 1 93 ? -13.990 -16.305 1.744 1.00 52.62 93 TYR A N 1
ATOM 772 C CA . TYR A 1 93 ? -13.341 -17.376 0.985 1.00 52.62 93 TYR A CA 1
ATOM 773 C C . TYR A 1 93 ? -12.820 -18.483 1.930 1.00 52.62 93 TYR A C 1
ATOM 775 O O . TYR A 1 93 ? -12.017 -18.196 2.818 1.00 52.62 93 TYR A O 1
ATOM 783 N N . PRO A 1 94 ? -13.242 -19.754 1.775 1.00 49.12 94 PRO A N 1
ATOM 784 C CA . PRO A 1 94 ? -12.945 -20.845 2.713 1.00 49.12 94 PRO A CA 1
ATOM 785 C C . PRO A 1 94 ? -11.546 -21.468 2.504 1.00 49.12 94 PRO A C 1
ATOM 787 O O . PRO A 1 94 ? -11.400 -22.688 2.550 1.00 49.12 94 PRO A O 1
ATOM 790 N N . GLY A 1 95 ? -10.523 -20.653 2.226 1.00 60.97 95 GLY A N 1
ATOM 791 C CA . GLY A 1 95 ? -9.233 -21.123 1.699 1.00 60.97 95 GLY A CA 1
ATOM 792 C C . GLY A 1 95 ? -7.952 -20.565 2.330 1.00 60.97 95 GLY A C 1
ATOM 793 O O . GLY A 1 95 ? -6.879 -20.877 1.815 1.00 60.97 95 GLY A O 1
ATOM 794 N N . SER A 1 96 ? -8.008 -19.777 3.410 1.00 42.16 96 SER A N 1
ATOM 795 C CA . SER A 1 96 ? -6.802 -19.305 4.121 1.00 42.16 96 SER A CA 1
ATOM 796 C C . SER A 1 96 ? -7.051 -18.967 5.582 1.00 42.16 96 SER A C 1
ATOM 798 O O . SER A 1 96 ? -7.983 -18.167 5.820 1.00 42.16 96 SER A O 1
#

Solvent-accessible surface area (backbone atoms only — not comparable to full-atom values): 6159 Å² total; per-residue (Å²): 113,66,66,61,53,52,53,50,52,53,52,41,60,69,37,80,84,42,17,59,75,77,52,39,87,57,44,53,70,46,70,38,90,86,79,61,48,70,48,76,18,46,72,79,66,58,71,73,86,74,68,85,77,70,87,75,78,90,67,88,76,84,69,52,71,64,64,48,49,55,52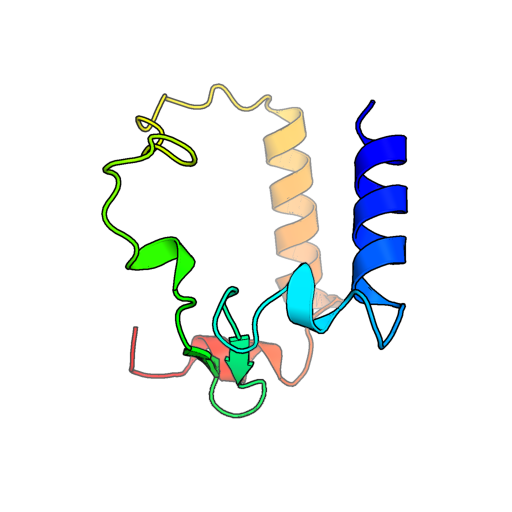,51,54,52,51,52,39,50,68,55,84,62,50,54,93,62,58,59,64,66,69,70,54,96,80,127

Secondary structure (DSSP, 8-state):
-HHHHHHHHHHHHHSHHHHHHHS-TTTS-EE-TTT--EE--GGGTS-GGG-SSPPPP-------HHHHHHHHHHHHHHHTTT--TTHHHHHS-TT-

Radius of gyration: 18.39 Å; Cα contacts (8 Å, |Δi|>4): 45; chains: 1; bounding box: 42×32×44 Å